Protein AF-A0AA90S8F4-F1 (afdb_monomer)

Solvent-accessible surface area (backbone atoms only — not comparable to full-atom values): 7527 Å² total; per-residue (Å²): 136,82,79,81,66,88,78,62,84,49,67,41,43,47,45,9,45,49,54,48,48,56,35,53,76,69,72,51,54,64,59,62,41,17,57,67,34,75,46,54,46,66,56,49,53,35,27,39,67,29,77,41,82,72,53,74,67,55,45,46,31,49,28,52,47,68,75,40,62,58,68,60,54,52,49,54,38,52,58,53,55,62,70,67,63,70,86,75,78,78,76,78,76,78,86,67,76,83,76,75,81,76,84,78,77,82,79,77,83,79,80,80,79,84,80,87,80,84,136

InterPro domains:
  IPR001387 Cro/C1-type, helix-turn-helix domain [PS50943] (19-73)
  IPR001387 Cro/C1-type, helix-turn-helix domain [SM00530] (18-73)
  IPR001387 Cro/C1-type, helix-turn-helix domain [cd00093] (16-73)
  IPR010982 Lambda repressor-like, DNA-binding domain superfamily [G3DSA:1.10.260.40] (2-86)
  IPR010982 Lambda repressor-like, DNA-binding domain superfamily [SSF47413] (10-76)
  IPR050807 Transcriptional regulator/dioxygenase, bacterial-type [PTHR46797] (12-74)

Secondary structure (DSSP, 8-state):
-----TTS--HHHHHHHHHHHHHHHTT--HHHHHHHHTS-HHHHHHHHTTSS---HHHHHHHHHHTT--HHHHHHHHHHHHHH------------------PPPPPPP-----------

Structure (mmCIF, N/CA/C/O backbone):
data_AF-A0AA90S8F4-F1
#
_entry.id   AF-A0AA90S8F4-F1
#
loop_
_atom_site.group_PDB
_atom_site.id
_atom_site.type_symbol
_atom_site.label_atom_id
_atom_site.label_alt_id
_atom_site.label_comp_id
_atom_site.label_asym_id
_atom_site.label_entity_id
_atom_site.label_seq_id
_atom_site.pdbx_PDB_ins_code
_atom_site.Cartn_x
_atom_site.Cartn_y
_atom_site.Cartn_z
_atom_site.occupancy
_atom_site.B_iso_or_equiv
_atom_site.auth_seq_id
_atom_site.auth_comp_id
_atom_site.auth_asym_id
_atom_site.auth_atom_id
_atom_site.pdbx_PDB_model_num
ATOM 1 N N . MET A 1 1 ? 25.173 13.706 0.187 1.00 37.91 1 MET A N 1
ATOM 2 C CA . MET A 1 1 ? 24.887 13.567 -1.256 1.00 37.91 1 MET A CA 1
ATOM 3 C C . MET A 1 1 ? 23.412 13.221 -1.392 1.00 37.91 1 MET A C 1
ATOM 5 O O . MET A 1 1 ? 23.065 12.051 -1.406 1.00 37.91 1 MET A O 1
ATOM 9 N N . GLU A 1 2 ? 22.535 14.225 -1.363 1.00 40.41 2 GLU A N 1
ATOM 10 C CA . GLU A 1 2 ? 21.094 14.022 -1.556 1.00 40.41 2 GLU A CA 1
ATOM 11 C C . GLU A 1 2 ? 20.823 13.773 -3.038 1.00 40.41 2 GLU A C 1
ATOM 13 O O . GLU A 1 2 ? 21.016 14.648 -3.884 1.00 40.41 2 GLU A O 1
ATOM 18 N N . THR A 1 3 ? 20.406 12.553 -3.365 1.00 42.78 3 THR A N 1
ATOM 19 C CA . THR A 1 3 ? 19.857 12.217 -4.676 1.00 42.78 3 THR A CA 1
ATOM 20 C C . THR A 1 3 ? 18.525 12.936 -4.818 1.00 42.78 3 THR A C 1
ATOM 22 O O . THR A 1 3 ? 17.472 12.430 -4.426 1.00 42.78 3 THR A O 1
ATOM 25 N N . ARG A 1 4 ? 18.577 14.155 -5.348 1.00 45.34 4 ARG A N 1
ATOM 26 C CA . ARG A 1 4 ? 17.403 14.918 -5.751 1.00 45.34 4 ARG A CA 1
ATOM 27 C C . ARG A 1 4 ? 16.643 14.123 -6.814 1.00 45.34 4 ARG A C 1
ATOM 29 O O . ARG A 1 4 ? 16.976 14.166 -7.994 1.00 45.34 4 ARG A O 1
ATOM 36 N N . THR A 1 5 ? 15.649 13.364 -6.366 1.00 55.03 5 THR A N 1
ATOM 37 C CA . THR A 1 5 ? 14.809 12.468 -7.175 1.00 55.03 5 THR A CA 1
ATOM 38 C C . THR A 1 5 ? 13.613 13.244 -7.742 1.00 55.03 5 THR A C 1
ATOM 40 O O . THR A 1 5 ? 12.510 12.728 -7.867 1.00 55.03 5 THR A O 1
ATOM 43 N N . ASP A 1 6 ? 13.806 14.522 -8.076 1.00 50.97 6 ASP A N 1
ATOM 44 C CA . ASP A 1 6 ? 12.712 15.471 -8.343 1.00 50.97 6 ASP A CA 1
ATOM 45 C C . ASP A 1 6 ? 12.126 15.336 -9.764 1.00 50.97 6 ASP A C 1
ATOM 47 O O . ASP A 1 6 ? 11.524 16.266 -10.300 1.00 50.97 6 ASP A O 1
ATOM 51 N N . GLY A 1 7 ? 12.307 14.188 -10.421 1.00 55.94 7 GLY A N 1
ATOM 52 C CA . GLY A 1 7 ? 11.832 14.002 -11.793 1.00 55.94 7 GLY A CA 1
ATOM 53 C C . GLY A 1 7 ? 11.677 12.571 -12.289 1.00 55.94 7 GLY A C 1
ATOM 54 O O . GLY A 1 7 ? 11.224 12.402 -13.418 1.00 55.94 7 GLY A O 1
ATOM 55 N N . GLU A 1 8 ? 12.021 11.557 -11.493 1.00 64.81 8 GLU A N 1
ATOM 56 C CA . GLU A 1 8 ? 11.823 10.156 -11.868 1.00 64.81 8 GLU A CA 1
ATOM 57 C C . GLU A 1 8 ? 10.653 9.591 -11.064 1.00 64.81 8 GLU A C 1
ATOM 59 O O . GLU A 1 8 ? 10.650 9.637 -9.831 1.00 64.81 8 GLU A O 1
ATOM 64 N N . ALA A 1 9 ? 9.617 9.111 -11.756 1.00 76.81 9 ALA A N 1
ATOM 65 C CA . ALA A 1 9 ? 8.499 8.456 -11.096 1.00 76.81 9 ALA A CA 1
ATOM 66 C C . ALA A 1 9 ? 9.016 7.190 -10.405 1.00 76.81 9 ALA A C 1
ATOM 68 O O . ALA A 1 9 ? 9.342 6.196 -11.049 1.00 76.81 9 ALA A O 1
ATOM 69 N N . LEU A 1 10 ? 9.123 7.247 -9.079 1.00 88.62 10 LEU A N 1
ATOM 70 C CA . LEU A 1 10 ? 9.542 6.099 -8.295 1.00 88.62 10 LEU A CA 1
ATOM 71 C C . LEU A 1 10 ? 8.446 5.041 -8.292 1.00 88.62 10 LEU A C 1
ATOM 73 O O . LEU A 1 10 ? 7.270 5.342 -8.072 1.00 88.62 10 LEU A O 1
ATOM 77 N N . PHE A 1 11 ? 8.865 3.787 -8.437 1.00 93.38 11 PHE A N 1
ATOM 78 C CA . PHE A 1 11 ? 7.978 2.629 -8.413 1.00 93.38 11 PHE A CA 1
ATOM 79 C C . PHE A 1 11 ? 7.037 2.634 -7.201 1.00 93.38 11 PHE A C 1
ATOM 81 O O . PHE A 1 11 ? 5.839 2.432 -7.361 1.00 93.38 11 PHE A O 1
ATOM 88 N N . ARG A 1 12 ? 7.541 2.957 -6.003 1.00 94.75 12 ARG A N 1
ATOM 89 C CA . ARG A 1 12 ? 6.741 2.997 -4.768 1.00 94.75 12 ARG A CA 1
ATOM 90 C C . ARG A 1 12 ? 5.618 4.028 -4.771 1.00 94.75 12 ARG A C 1
ATOM 92 O O . ARG A 1 12 ? 4.572 3.783 -4.180 1.00 94.75 12 ARG A O 1
ATOM 99 N N . HIS A 1 13 ? 5.816 5.171 -5.429 1.00 95.38 13 HIS A N 1
ATOM 100 C CA . HIS A 1 13 ? 4.780 6.197 -5.529 1.00 95.38 13 HIS A CA 1
ATOM 101 C C . HIS A 1 13 ? 3.665 5.723 -6.461 1.00 95.38 13 HIS A C 1
ATOM 103 O O . HIS A 1 13 ? 2.487 5.826 -6.121 1.00 95.38 13 HIS A O 1
ATOM 109 N N . GLU A 1 14 ? 4.037 5.152 -7.609 1.00 95.81 14 GLU A N 1
ATOM 110 C CA . GLU A 1 14 ? 3.057 4.647 -8.565 1.00 95.81 14 GLU A CA 1
ATOM 111 C C . GLU A 1 14 ? 2.320 3.426 -8.008 1.00 95.81 14 GLU A C 1
ATOM 113 O O . GLU A 1 14 ? 1.093 3.378 -8.066 1.00 95.81 14 GLU A O 1
ATOM 118 N N . LEU A 1 15 ? 3.040 2.501 -7.365 1.00 97.69 15 LEU A N 1
ATOM 119 C CA . LEU A 1 15 ? 2.469 1.372 -6.633 1.00 97.69 15 LEU A CA 1
ATOM 120 C C . LEU A 1 15 ? 1.473 1.846 -5.570 1.00 97.69 15 LEU A C 1
ATOM 122 O O . LEU A 1 15 ? 0.331 1.393 -5.563 1.00 97.69 15 LEU A O 1
ATOM 126 N N . GLY A 1 16 ? 1.867 2.782 -4.703 1.00 98.06 16 GLY A N 1
ATOM 127 C CA . GLY A 1 16 ? 0.978 3.344 -3.685 1.00 98.06 16 GLY A CA 1
ATOM 128 C C . GLY A 1 16 ? -0.297 3.947 -4.287 1.00 98.06 16 GLY A C 1
ATOM 129 O O . GLY A 1 16 ? -1.405 3.653 -3.829 1.00 98.06 16 GLY A O 1
ATOM 130 N N . SER A 1 17 ? -0.151 4.707 -5.376 1.00 97.44 17 SER A N 1
ATOM 131 C CA . SER A 1 17 ? -1.267 5.269 -6.145 1.00 97.44 17 SER A CA 1
ATOM 132 C C . SER A 1 17 ? -2.186 4.186 -6.729 1.00 97.44 17 SER A C 1
ATOM 134 O O . SER A 1 17 ? -3.412 4.309 -6.637 1.00 97.44 17 SER A O 1
ATOM 136 N N . GLN A 1 18 ? -1.628 3.088 -7.259 1.00 98.00 18 GLN A N 1
ATOM 137 C CA . GLN A 1 18 ? -2.415 1.950 -7.756 1.00 98.00 18 GLN A CA 1
ATOM 138 C C . GLN A 1 18 ? -3.259 1.321 -6.668 1.00 98.00 18 GLN A C 1
ATOM 140 O O . GLN A 1 18 ? -4.462 1.135 -6.849 1.00 98.00 18 GLN A O 1
ATOM 145 N N . LEU A 1 19 ? -2.631 1.004 -5.538 1.00 98.44 19 LEU A N 1
ATOM 146 C CA . LEU A 1 19 ? -3.287 0.338 -4.420 1.00 98.44 19 LEU A CA 1
ATOM 147 C C . LEU A 1 19 ? -4.420 1.210 -3.873 1.00 98.44 19 LEU A C 1
ATOM 149 O O . LEU A 1 19 ? -5.545 0.736 -3.708 1.00 98.44 19 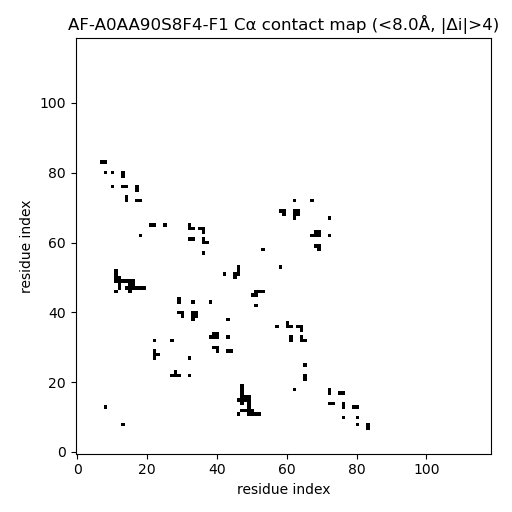LEU A O 1
ATOM 153 N N . ARG A 1 20 ? -4.164 2.513 -3.704 1.00 98.56 20 ARG A N 1
ATOM 154 C CA . ARG A 1 20 ? -5.182 3.486 -3.295 1.00 98.56 20 ARG A CA 1
ATOM 155 C C . ARG A 1 20 ? -6.338 3.561 -4.289 1.00 98.56 20 ARG A C 1
ATOM 157 O O . ARG A 1 20 ? -7.495 3.641 -3.873 1.00 98.56 20 ARG A O 1
ATOM 164 N N . ARG A 1 21 ? -6.048 3.551 -5.594 1.00 98.31 21 ARG A N 1
ATOM 165 C CA . ARG A 1 21 ? -7.082 3.591 -6.634 1.00 98.31 21 ARG A CA 1
ATOM 166 C C . ARG A 1 21 ? -7.941 2.332 -6.618 1.00 98.31 21 ARG A C 1
ATOM 168 O O . ARG A 1 21 ? -9.160 2.464 -6.616 1.00 98.31 21 ARG A O 1
ATOM 175 N N . LEU A 1 22 ? -7.330 1.150 -6.546 1.00 98.19 22 LEU A N 1
ATOM 176 C CA . LEU A 1 22 ? -8.045 -0.125 -6.436 1.00 98.19 22 LEU A CA 1
ATOM 177 C C . LEU A 1 22 ? -8.947 -0.147 -5.198 1.00 98.19 22 LEU A C 1
ATOM 179 O O . LEU A 1 22 ? -10.125 -0.482 -5.298 1.00 98.19 22 LEU A O 1
ATOM 183 N N . ARG A 1 23 ? -8.434 0.295 -4.043 1.00 98.31 23 ARG A N 1
ATOM 184 C CA . ARG A 1 23 ? -9.226 0.387 -2.810 1.00 98.31 23 ARG A CA 1
ATOM 185 C C . ARG A 1 23 ? -10.449 1.289 -2.975 1.00 98.31 23 ARG A C 1
ATOM 187 O O . ARG A 1 23 ? -11.552 0.924 -2.570 1.00 98.31 23 ARG A O 1
ATOM 194 N N . HIS A 1 24 ? -10.266 2.461 -3.578 1.00 98.31 24 HIS A N 1
ATOM 195 C CA . HIS A 1 24 ? -11.356 3.412 -3.808 1.00 98.31 24 HIS A CA 1
ATOM 196 C C . HIS A 1 24 ? -12.367 2.926 -4.849 1.00 98.31 24 HIS A C 1
ATOM 198 O O . HIS A 1 24 ? -13.561 3.118 -4.647 1.00 98.31 24 HIS A O 1
ATOM 204 N N . GLN A 1 25 ? -11.925 2.249 -5.912 1.00 97.44 25 GLN A N 1
ATOM 205 C CA . GLN A 1 25 ? -12.816 1.616 -6.896 1.00 97.44 25 GLN A CA 1
ATOM 206 C C . GLN A 1 25 ? -13.721 0.556 -6.259 1.00 97.44 25 GLN A C 1
ATOM 208 O O . GLN A 1 25 ? -14.851 0.364 -6.697 1.00 97.44 25 GLN A O 1
ATOM 213 N N . ARG A 1 26 ? -13.248 -0.094 -5.193 1.00 95.94 26 ARG A N 1
ATOM 214 C CA . ARG A 1 26 ? -14.022 -1.056 -4.401 1.00 95.94 26 ARG A CA 1
ATOM 215 C C . ARG A 1 26 ? -14.898 -0.404 -3.325 1.00 95.94 26 ARG A C 1
ATOM 217 O O . ARG A 1 26 ? -15.639 -1.107 -2.648 1.00 95.94 26 ARG A O 1
ATOM 224 N N . GLY A 1 27 ? -14.807 0.914 -3.132 1.00 97.06 27 GLY A N 1
ATOM 225 C CA . GLY A 1 27 ? -15.523 1.628 -2.070 1.00 97.06 27 GLY A CA 1
ATOM 226 C C . GLY A 1 27 ? -15.055 1.261 -0.657 1.00 97.06 27 GLY A C 1
ATOM 227 O O . GLY A 1 27 ? -15.792 1.446 0.311 1.00 97.06 27 GLY A O 1
ATOM 228 N N . GLU A 1 28 ? -13.844 0.721 -0.514 1.00 96.88 28 GLU A N 1
ATOM 229 C CA . GLU A 1 28 ? -13.372 0.168 0.753 1.00 96.88 28 GLU A CA 1
ATOM 230 C C . GLU A 1 28 ? -12.666 1.226 1.605 1.00 96.88 28 GLU A C 1
ATOM 232 O O . GLU A 1 28 ? -11.830 2.016 1.141 1.00 96.88 28 GLU A O 1
ATOM 237 N N . ARG A 1 29 ? -12.965 1.226 2.908 1.00 98.25 29 ARG A N 1
ATOM 238 C CA . ARG A 1 29 ? -12.237 2.063 3.863 1.00 98.25 29 ARG A CA 1
ATOM 239 C C . ARG A 1 29 ? -10.830 1.509 4.058 1.00 98.25 29 ARG A C 1
ATOM 241 O O . ARG A 1 29 ? -10.590 0.300 4.038 1.00 98.25 29 ARG A O 1
ATOM 248 N N . LEU A 1 30 ? -9.898 2.419 4.319 1.00 98.62 30 LEU A N 1
ATOM 249 C CA . LEU A 1 30 ? -8.497 2.087 4.559 1.00 98.62 30 LEU A CA 1
ATOM 250 C C . LEU A 1 30 ? -8.331 1.112 5.740 1.00 98.62 30 LEU A C 1
ATOM 252 O O . LEU A 1 30 ? -7.598 0.135 5.627 1.00 98.62 30 LEU A O 1
ATOM 256 N N . ALA A 1 31 ? -9.080 1.314 6.830 1.00 98.56 31 ALA A N 1
ATOM 257 C CA . ALA A 1 31 ? -9.048 0.432 7.998 1.00 98.56 31 ALA A CA 1
ATOM 258 C C . ALA A 1 31 ? -9.537 -0.999 7.700 1.00 98.56 31 ALA A C 1
ATOM 260 O O . ALA A 1 31 ? -8.933 -1.960 8.171 1.00 98.56 31 ALA A O 1
ATOM 261 N N . ASP A 1 32 ? -10.586 -1.155 6.887 1.00 98.50 32 ASP A N 1
ATOM 262 C CA . ASP A 1 32 ? -11.130 -2.474 6.540 1.00 98.50 32 ASP A CA 1
ATOM 263 C C . ASP A 1 32 ? -10.164 -3.269 5.653 1.00 98.50 32 ASP A C 1
ATOM 265 O O . ASP A 1 32 ? -9.976 -4.473 5.846 1.00 98.50 32 ASP A O 1
ATOM 269 N N . THR A 1 33 ? -9.499 -2.581 4.722 1.00 98.56 33 THR A N 1
ATOM 270 C CA . THR A 1 33 ? -8.466 -3.179 3.864 1.00 98.56 33 THR A CA 1
ATOM 271 C C . THR A 1 33 ? -7.255 -3.602 4.686 1.00 98.56 33 THR A C 1
ATOM 273 O O . THR A 1 33 ? -6.828 -4.750 4.590 1.00 98.56 33 THR A O 1
ATOM 276 N N . ALA A 1 34 ? -6.753 -2.709 5.544 1.00 98.69 34 ALA A N 1
ATOM 277 C CA . ALA A 1 34 ? -5.616 -2.987 6.415 1.00 98.69 34 ALA A CA 1
ATOM 278 C C . ALA A 1 34 ? -5.879 -4.194 7.330 1.00 98.69 34 ALA A C 1
ATOM 280 O O . ALA A 1 34 ? -5.041 -5.088 7.425 1.00 98.69 34 ALA A O 1
ATOM 281 N N . ARG A 1 35 ? -7.082 -4.280 7.916 1.00 98.69 35 ARG A N 1
ATOM 282 C CA . ARG A 1 35 ? -7.494 -5.418 8.749 1.00 98.69 35 ARG A CA 1
ATOM 283 C C . ARG A 1 35 ? -7.447 -6.744 7.986 1.00 98.69 35 ARG A C 1
ATOM 285 O O . ARG A 1 35 ? -6.904 -7.707 8.510 1.00 98.69 35 ARG A O 1
ATOM 292 N N . ARG A 1 36 ? -7.989 -6.809 6.763 1.00 98.44 36 ARG A N 1
ATOM 293 C CA . ARG A 1 36 ? -7.957 -8.041 5.942 1.00 98.44 36 ARG A CA 1
ATOM 294 C C . ARG A 1 36 ? -6.547 -8.413 5.488 1.00 98.44 36 ARG A C 1
ATOM 296 O O . ARG A 1 36 ? -6.246 -9.593 5.389 1.00 98.44 36 ARG A O 1
ATOM 303 N N . ALA A 1 37 ? -5.698 -7.419 5.240 1.00 98.31 37 ALA A N 1
ATOM 304 C CA . ALA A 1 37 ? -4.293 -7.629 4.910 1.00 98.31 37 ALA A CA 1
ATOM 305 C C . ALA A 1 37 ? -3.427 -7.988 6.136 1.00 98.31 37 ALA A C 1
ATOM 307 O O . ALA A 1 37 ? -2.258 -8.311 5.965 1.00 98.31 37 ALA A O 1
ATOM 308 N N . GLY A 1 38 ? -3.966 -7.931 7.362 1.00 98.56 38 GLY A N 1
ATOM 309 C CA . GLY A 1 38 ? -3.212 -8.228 8.585 1.00 98.56 38 GLY A CA 1
ATOM 310 C C . GLY A 1 38 ? -2.184 -7.155 8.959 1.00 98.56 38 GLY A C 1
ATOM 311 O O . GLY A 1 38 ? -1.175 -7.462 9.587 1.00 98.56 38 GLY A O 1
ATOM 312 N N . ILE A 1 39 ? -2.416 -5.898 8.569 1.00 98.69 39 ILE A N 1
ATOM 313 C CA . ILE A 1 39 ? -1.476 -4.778 8.743 1.00 98.69 39 ILE A CA 1
ATOM 314 C C . ILE A 1 39 ? -2.144 -3.599 9.449 1.00 98.69 39 ILE A C 1
ATOM 316 O O . ILE A 1 39 ? -3.371 -3.501 9.523 1.00 98.69 39 ILE A O 1
ATOM 320 N N . SER A 1 40 ? -1.346 -2.654 9.948 1.00 98.75 40 SER A N 1
ATOM 321 C CA . SER A 1 40 ? -1.907 -1.441 10.542 1.00 98.75 40 SER A CA 1
ATOM 322 C C . SER A 1 40 ? -2.466 -0.493 9.463 1.00 98.75 40 SER A C 1
ATOM 324 O O . SER A 1 40 ? -1.893 -0.380 8.373 1.00 98.75 40 SER A O 1
ATOM 326 N N . PRO A 1 41 ? -3.546 0.259 9.759 1.00 98.69 41 PRO A N 1
ATOM 327 C CA . PRO A 1 41 ? -4.017 1.334 8.885 1.00 98.69 41 PRO A CA 1
ATOM 328 C C . PRO A 1 41 ? -2.922 2.369 8.592 1.00 98.69 41 PRO A C 1
ATOM 330 O O . PRO A 1 41 ? -2.787 2.837 7.466 1.00 98.69 41 PRO A O 1
ATOM 333 N N . GLN A 1 42 ? -2.085 2.698 9.580 1.00 98.56 42 GLN A N 1
ATOM 334 C CA . GLN A 1 42 ? -0.966 3.617 9.374 1.00 98.56 42 GLN A CA 1
ATOM 335 C C . GLN A 1 42 ? 0.008 3.094 8.312 1.00 98.56 42 GLN A C 1
ATOM 337 O O . GLN A 1 42 ? 0.358 3.844 7.402 1.00 98.56 42 GLN A O 1
ATOM 342 N N . TYR A 1 43 ? 0.395 1.818 8.386 1.00 98.69 43 TYR A N 1
ATOM 343 C CA . TYR A 1 43 ? 1.307 1.220 7.416 1.00 98.69 43 TYR A CA 1
ATOM 344 C C . TYR A 1 43 ? 0.708 1.232 6.005 1.00 98.69 43 TYR A C 1
ATOM 346 O O . TYR A 1 43 ? 1.364 1.691 5.072 1.00 98.69 43 TYR A O 1
ATOM 354 N N . LEU A 1 44 ? -0.563 0.838 5.845 1.00 98.75 44 LEU A N 1
ATOM 355 C CA . LEU A 1 44 ? -1.238 0.916 4.543 1.00 98.75 44 LEU A CA 1
ATOM 356 C C . LEU A 1 44 ? -1.281 2.357 4.010 1.00 98.75 44 LEU A C 1
ATOM 358 O O . LEU A 1 44 ? -1.030 2.586 2.833 1.00 98.75 44 LEU A O 1
ATOM 362 N N . SER A 1 45 ? -1.544 3.340 4.873 1.00 98.69 45 SER A N 1
ATOM 363 C CA . SER A 1 45 ? -1.527 4.760 4.501 1.00 98.69 45 SER A CA 1
ATOM 364 C C . SER A 1 45 ? -0.140 5.239 4.063 1.00 98.69 45 SER A C 1
ATOM 366 O O . SER A 1 45 ? -0.017 6.023 3.123 1.00 98.69 45 SER A O 1
ATOM 368 N N . GLU A 1 46 ? 0.926 4.811 4.737 1.00 98.75 46 GLU A N 1
ATOM 369 C CA . GLU A 1 46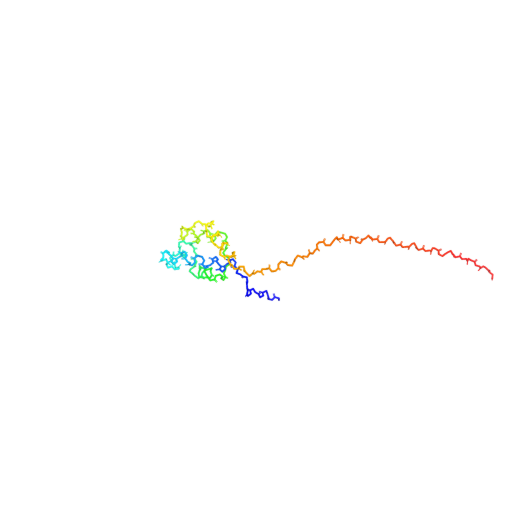 ? 2.303 5.107 4.327 1.00 98.75 46 GLU A CA 1
ATOM 370 C C . GLU A 1 46 ? 2.641 4.475 2.970 1.00 98.75 46 GLU A C 1
ATOM 372 O O . GLU A 1 46 ? 3.215 5.156 2.120 1.00 98.75 46 GLU A O 1
ATOM 377 N N . VAL A 1 47 ? 2.218 3.231 2.726 1.00 98.50 47 VAL A N 1
ATOM 378 C CA . VAL A 1 47 ? 2.381 2.547 1.432 1.00 98.50 47 VAL A CA 1
ATOM 379 C C . VAL A 1 47 ? 1.585 3.241 0.323 1.00 98.50 47 VAL A C 1
ATOM 381 O O . VAL A 1 47 ? 2.144 3.531 -0.728 1.00 98.50 47 VAL A O 1
ATOM 384 N N . GLU A 1 48 ? 0.313 3.590 0.544 1.00 98.56 48 GLU A N 1
ATOM 385 C CA . GLU A 1 48 ? -0.527 4.291 -0.448 1.00 98.56 48 GLU A CA 1
ATOM 386 C C . GLU A 1 48 ? 0.014 5.678 -0.827 1.00 98.56 48 GLU A C 1
ATOM 388 O O . GLU A 1 48 ? -0.255 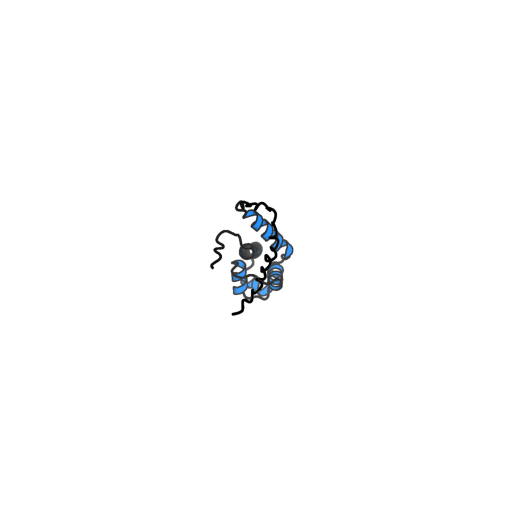6.182 -1.918 1.00 98.56 48 GLU A O 1
ATOM 393 N N . ARG A 1 49 ? 0.780 6.306 0.070 1.00 97.69 49 ARG A N 1
ATOM 394 C CA . ARG A 1 49 ? 1.490 7.572 -0.176 1.00 97.69 49 ARG A CA 1
ATOM 395 C C . ARG A 1 49 ? 2.898 7.364 -0.745 1.00 97.69 49 ARG A C 1
ATOM 397 O O . ARG A 1 49 ? 3.587 8.343 -1.009 1.00 97.69 49 ARG A O 1
ATOM 404 N N . GLY A 1 50 ? 3.330 6.111 -0.897 1.00 97.00 50 GLY A N 1
ATOM 405 C CA . GLY A 1 50 ? 4.660 5.724 -1.356 1.00 97.00 50 GLY A CA 1
ATOM 406 C C . GLY A 1 50 ? 5.794 6.156 -0.419 1.00 97.00 50 GLY A C 1
ATOM 407 O O . GLY A 1 50 ? 6.921 6.364 -0.860 1.00 97.00 50 GLY A O 1
ATOM 408 N N . LEU A 1 51 ? 5.503 6.287 0.879 1.00 96.62 51 LEU A N 1
ATOM 409 C CA . LEU A 1 51 ? 6.488 6.558 1.933 1.00 96.62 51 LEU A CA 1
ATOM 410 C C . LEU A 1 51 ? 7.221 5.287 2.388 1.00 96.62 51 LEU A C 1
ATOM 412 O O . LEU A 1 51 ? 8.228 5.372 3.092 1.00 96.62 51 LEU A O 1
ATOM 416 N N . LYS A 1 52 ? 6.699 4.111 2.023 1.00 97.06 52 LYS A N 1
ATOM 417 C CA . LYS A 1 52 ? 7.261 2.799 2.350 1.00 97.06 52 LYS A CA 1
ATOM 418 C C . LYS A 1 52 ? 7.314 1.917 1.114 1.00 97.06 52 LYS A C 1
ATOM 420 O O . LYS A 1 52 ? 6.377 1.899 0.321 1.00 97.06 52 LYS A O 1
ATOM 425 N N . ASP A 1 53 ? 8.393 1.154 1.030 1.00 96.56 53 ASP A N 1
ATOM 426 C CA . ASP A 1 53 ? 8.581 0.065 0.083 1.00 96.56 53 ASP A CA 1
ATOM 427 C C . ASP A 1 53 ? 8.110 -1.240 0.761 1.00 96.56 53 ASP A C 1
ATOM 429 O O . ASP A 1 53 ? 8.784 -1.718 1.679 1.00 96.56 53 ASP A O 1
ATOM 433 N N . PRO A 1 54 ? 6.922 -1.782 0.421 1.00 96.88 54 PRO A N 1
ATOM 434 C CA . PRO A 1 54 ? 6.443 -3.021 1.026 1.00 96.88 54 PRO A CA 1
ATOM 435 C C . PRO A 1 54 ? 7.301 -4.214 0.586 1.00 96.88 54 PRO A C 1
ATOM 437 O O . PRO A 1 54 ? 7.739 -4.273 -0.562 1.00 96.88 54 PRO A O 1
ATOM 440 N N . SER A 1 55 ? 7.506 -5.191 1.479 1.00 97.81 55 SER A N 1
ATOM 441 C CA . SER A 1 55 ? 8.090 -6.478 1.079 1.00 97.81 55 SER A CA 1
ATOM 442 C C . SER A 1 55 ? 7.154 -7.222 0.120 1.00 97.81 55 SER A C 1
ATOM 444 O O . SER A 1 55 ? 5.966 -6.898 0.014 1.00 97.81 55 SER A O 1
ATOM 446 N N . SER A 1 56 ? 7.664 -8.253 -0.554 1.00 97.50 56 SER A N 1
ATOM 447 C CA . SER A 1 56 ? 6.869 -9.086 -1.463 1.00 97.50 56 SER A CA 1
ATOM 448 C C . SER A 1 56 ? 5.669 -9.735 -0.764 1.00 97.50 56 SER A C 1
ATOM 450 O O . SER A 1 56 ? 4.571 -9.764 -1.317 1.00 97.50 56 SER A O 1
ATOM 452 N N . GLU A 1 57 ? 5.847 -10.196 0.474 1.00 98.25 57 GLU A N 1
ATOM 453 C CA . GLU A 1 57 ? 4.795 -10.792 1.305 1.00 98.25 57 GLU A CA 1
ATOM 454 C C . GLU A 1 57 ? 3.730 -9.756 1.672 1.00 98.25 57 GLU A C 1
ATOM 456 O O . GLU A 1 57 ? 2.533 -10.020 1.565 1.00 98.25 57 GLU A O 1
ATOM 461 N N . MET A 1 58 ? 4.156 -8.548 2.050 1.00 98.38 58 MET A N 1
ATOM 462 C CA . MET A 1 58 ? 3.245 -7.454 2.392 1.00 98.38 58 MET A CA 1
ATOM 463 C C . MET A 1 58 ? 2.458 -6.983 1.171 1.00 98.38 58 MET A C 1
ATOM 465 O O . MET A 1 58 ? 1.258 -6.725 1.263 1.00 98.38 58 MET A O 1
ATOM 469 N N . LEU A 1 59 ? 3.102 -6.915 0.005 1.00 98.38 59 LEU A N 1
ATOM 470 C CA . LEU A 1 59 ? 2.433 -6.607 -1.251 1.00 98.38 59 LEU A CA 1
ATOM 471 C C . LEU A 1 59 ? 1.393 -7.680 -1.608 1.00 98.38 59 LEU A C 1
ATOM 473 O O . LEU A 1 59 ? 0.270 -7.336 -1.983 1.00 98.38 59 LEU A O 1
ATOM 477 N N . ALA A 1 60 ? 1.730 -8.962 -1.456 1.00 98.44 60 ALA A N 1
ATOM 478 C CA . ALA A 1 60 ? 0.791 -10.062 -1.668 1.00 98.44 60 ALA A CA 1
ATOM 479 C C . ALA A 1 60 ? -0.413 -9.978 -0.714 1.00 98.44 60 ALA A C 1
ATOM 481 O O . ALA A 1 60 ? -1.553 -10.121 -1.154 1.00 98.44 60 ALA A O 1
ATOM 482 N N . ALA A 1 61 ? -0.186 -9.660 0.563 1.00 98.62 61 ALA A N 1
ATOM 483 C CA . ALA A 1 61 ? -1.257 -9.484 1.542 1.00 98.62 61 ALA A CA 1
ATOM 484 C C . ALA A 1 61 ? -2.189 -8.309 1.190 1.00 98.62 61 ALA A C 1
ATOM 486 O O . ALA A 1 61 ? -3.413 -8.452 1.224 1.00 98.62 61 ALA A O 1
ATOM 487 N N . ILE A 1 62 ? -1.631 -7.155 0.808 1.00 98.62 62 ILE A N 1
ATOM 488 C CA . ILE A 1 62 ? -2.417 -5.964 0.448 1.00 98.62 62 ILE A CA 1
ATOM 489 C C . ILE A 1 62 ? -3.230 -6.204 -0.829 1.00 98.62 62 ILE A C 1
ATOM 491 O O . ILE A 1 62 ? -4.428 -5.931 -0.861 1.00 98.62 62 ILE A O 1
ATOM 495 N N . THR A 1 63 ? -2.596 -6.716 -1.882 1.00 98.38 63 THR A N 1
ATOM 496 C CA . THR A 1 63 ? -3.265 -6.972 -3.170 1.00 98.38 63 THR A CA 1
ATOM 497 C C . THR A 1 63 ? -4.309 -8.083 -3.055 1.00 98.38 63 THR A C 1
ATOM 499 O O . THR A 1 63 ? -5.421 -7.924 -3.558 1.00 98.38 63 THR A O 1
ATOM 502 N N . GLY A 1 64 ? -4.026 -9.133 -2.276 1.00 98.19 64 GLY A N 1
ATOM 503 C CA . GLY A 1 64 ? -4.997 -10.163 -1.913 1.00 98.19 64 GLY A CA 1
ATOM 504 C C . GLY A 1 64 ? -6.204 -9.598 -1.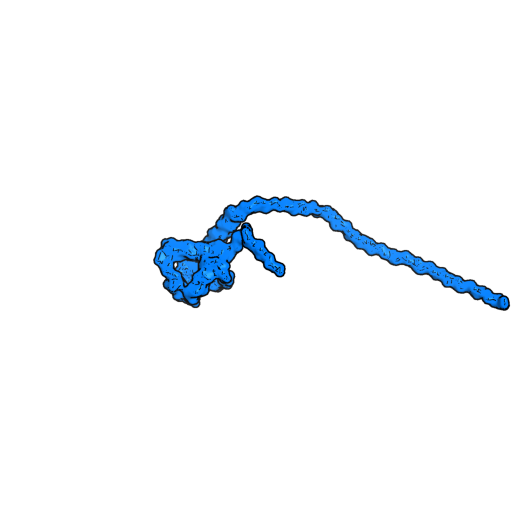160 1.00 98.19 64 GLY A C 1
ATOM 505 O O . GLY A 1 64 ? -7.343 -9.902 -1.510 1.00 98.19 64 GLY A O 1
ATOM 506 N N . ALA A 1 65 ? -5.990 -8.696 -0.196 1.00 98.31 65 ALA A N 1
ATOM 507 C CA . ALA A 1 65 ? -7.076 -8.013 0.514 1.00 98.31 65 ALA A CA 1
ATOM 508 C C . ALA A 1 65 ? -7.921 -7.091 -0.387 1.00 98.31 65 ALA A C 1
ATOM 510 O O . ALA A 1 65 ? -9.068 -6.795 -0.047 1.00 98.31 65 ALA A O 1
ATOM 511 N N . LEU A 1 66 ? -7.367 -6.647 -1.517 1.00 98.06 66 LEU A N 1
ATOM 512 C CA . LEU A 1 66 ? -8.054 -5.881 -2.562 1.00 98.06 66 LEU A CA 1
ATOM 513 C C . LEU A 1 66 ? -8.659 -6.777 -3.659 1.00 98.06 66 LEU A C 1
ATOM 515 O O . L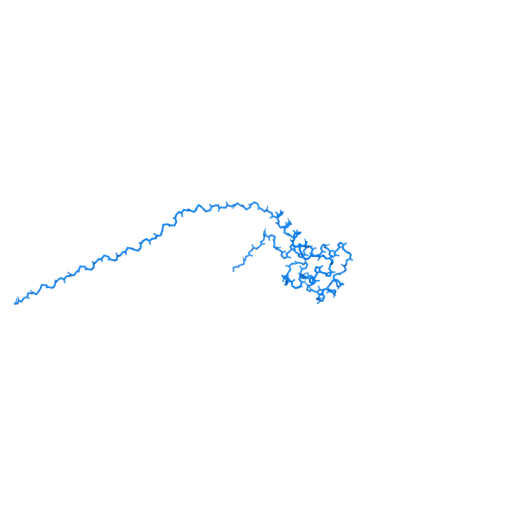EU A 1 66 ? -9.316 -6.273 -4.570 1.00 98.06 66 LEU A O 1
ATOM 519 N N . GLY A 1 67 ? -8.467 -8.096 -3.580 1.00 97.25 67 GLY A N 1
ATOM 520 C CA . GLY A 1 67 ? -8.948 -9.049 -4.579 1.00 97.25 67 GLY A CA 1
ATOM 521 C C . GLY A 1 67 ? -8.279 -8.891 -5.945 1.00 97.25 67 GLY A C 1
ATOM 522 O O . GLY A 1 67 ? -8.923 -9.152 -6.956 1.00 97.25 67 GLY A O 1
ATOM 523 N N . ALA A 1 68 ? -7.025 -8.434 -5.981 1.00 97.31 68 ALA A N 1
ATOM 524 C CA . ALA A 1 68 ? -6.254 -8.241 -7.205 1.00 97.31 68 ALA A CA 1
ATOM 525 C C . ALA A 1 68 ? -5.001 -9.139 -7.204 1.00 97.31 68 ALA A C 1
ATOM 527 O O . ALA A 1 68 ? -4.273 -9.157 -6.207 1.00 97.31 68 ALA A O 1
ATOM 528 N N . PRO A 1 69 ? -4.693 -9.857 -8.298 1.00 97.62 69 PRO A N 1
ATOM 529 C CA . PRO A 1 69 ? -3.427 -10.571 -8.428 1.00 97.62 69 PRO A CA 1
ATOM 530 C C . PRO A 1 69 ? -2.240 -9.598 -8.447 1.00 97.62 69 PRO A C 1
ATOM 532 O O . PRO A 1 69 ? -2.256 -8.607 -9.179 1.00 97.62 69 PRO A O 1
ATOM 535 N N . VAL A 1 70 ? -1.164 -9.908 -7.711 1.00 97.75 70 VAL A N 1
ATOM 536 C CA . VAL A 1 70 ? 0.059 -9.075 -7.676 1.00 97.75 70 VAL A CA 1
ATOM 537 C C . VAL A 1 70 ? 0.576 -8.776 -9.087 1.00 97.75 70 VAL A C 1
ATOM 539 O O . VAL A 1 70 ? 0.918 -7.636 -9.385 1.00 97.75 70 VAL A O 1
ATOM 542 N N . GLY A 1 71 ? 0.596 -9.778 -9.972 1.00 97.62 71 GLY A N 1
ATOM 543 C CA . GLY A 1 71 ? 1.089 -9.623 -11.343 1.00 97.62 71 GLY A CA 1
ATOM 544 C C . GLY A 1 71 ? 0.350 -8.541 -12.137 1.00 97.62 71 GLY A C 1
ATOM 545 O O . GLY A 1 71 ? 0.993 -7.738 -12.809 1.00 97.62 71 GLY A O 1
ATOM 546 N N . GLU A 1 72 ? -0.975 -8.457 -12.006 1.00 97.56 72 GLU A N 1
ATOM 547 C CA . GLU A 1 72 ? -1.781 -7.435 -12.687 1.00 97.56 72 GLU A CA 1
ATOM 548 C C . GLU A 1 72 ? -1.476 -6.033 -12.158 1.00 97.56 72 GLU A C 1
ATOM 550 O O . GLU A 1 72 ? -1.322 -5.090 -12.938 1.00 97.56 72 GLU A O 1
ATOM 555 N N . VAL A 1 73 ? -1.311 -5.903 -10.838 1.00 97.88 73 VAL A N 1
ATOM 556 C CA . VAL A 1 73 ? -0.928 -4.636 -10.203 1.00 97.88 73 VAL A CA 1
ATOM 557 C C . VAL A 1 73 ? 0.441 -4.181 -10.705 1.00 97.88 73 VAL A C 1
ATOM 559 O O . VAL A 1 73 ? 0.599 -3.023 -11.087 1.00 97.88 73 VAL A O 1
ATOM 562 N N . ILE A 1 74 ? 1.421 -5.084 -10.771 1.00 97.50 74 ILE A N 1
ATOM 563 C CA . ILE A 1 74 ? 2.779 -4.767 -11.235 1.00 97.50 74 ILE A CA 1
ATOM 564 C C . ILE A 1 74 ? 2.793 -4.355 -12.706 1.00 97.50 74 ILE A C 1
ATOM 566 O O . ILE A 1 74 ? 3.453 -3.376 -13.060 1.00 97.50 74 ILE A O 1
ATOM 570 N N . VAL A 1 75 ? 2.045 -5.055 -13.561 1.00 97.12 75 VAL A N 1
ATOM 571 C CA . VAL A 1 75 ? 1.911 -4.686 -14.976 1.00 97.12 75 VAL A CA 1
ATOM 572 C C . VAL A 1 75 ? 1.293 -3.294 -15.114 1.00 97.12 75 VAL A C 1
ATOM 574 O O . VAL A 1 75 ? 1.827 -2.472 -15.861 1.00 97.12 75 VAL A O 1
ATOM 577 N N . ALA A 1 76 ? 0.229 -2.991 -14.364 1.00 95.56 76 ALA A N 1
ATOM 578 C CA . ALA A 1 76 ? -0.399 -1.671 -14.376 1.00 95.56 76 ALA A CA 1
ATOM 579 C C . ALA A 1 76 ? 0.588 -0.564 -13.966 1.00 95.56 76 ALA A C 1
ATOM 581 O O . ALA A 1 76 ? 0.752 0.400 -14.717 1.00 95.56 76 ALA A O 1
ATOM 582 N N . VAL A 1 77 ? 1.315 -0.749 -12.854 1.00 95.94 77 VAL A N 1
ATOM 583 C CA . VAL A 1 77 ? 2.377 0.177 -12.411 1.00 95.94 77 VAL A CA 1
ATOM 584 C C . VAL A 1 77 ? 3.408 0.389 -13.519 1.00 95.94 77 VAL A C 1
ATOM 586 O O . VAL A 1 77 ? 3.737 1.523 -13.867 1.00 95.94 77 VAL A O 1
ATOM 589 N N . GLY A 1 78 ? 3.911 -0.702 -14.102 1.00 93.75 78 GLY A N 1
ATOM 590 C CA . GLY A 1 78 ? 4.930 -0.652 -15.146 1.00 93.75 78 GLY A CA 1
ATOM 591 C C . GLY A 1 78 ? 4.479 0.151 -16.366 1.00 93.75 78 GLY A C 1
ATOM 592 O O . GLY A 1 78 ? 5.241 0.968 -16.883 1.00 93.75 78 GLY A O 1
ATOM 593 N N . LEU A 1 79 ? 3.230 -0.018 -16.806 1.00 92.12 79 LEU A N 1
ATOM 594 C CA . LEU A 1 79 ? 2.668 0.750 -17.920 1.00 92.12 79 LEU A CA 1
ATOM 595 C C . LEU A 1 79 ? 2.603 2.248 -17.619 1.00 92.12 79 LEU A C 1
ATOM 597 O O . LEU A 1 79 ? 2.895 3.058 -18.496 1.00 92.12 79 LEU A O 1
ATOM 601 N N . GLN A 1 80 ? 2.280 2.630 -16.389 1.00 88.62 80 GLN A N 1
ATOM 602 C CA . GLN A 1 80 ? 2.209 4.037 -16.004 1.00 88.62 80 GLN A CA 1
ATOM 603 C C . GLN A 1 80 ? 3.591 4.671 -15.915 1.00 88.62 80 GLN A C 1
ATOM 605 O O . GLN A 1 80 ? 3.797 5.756 -16.457 1.00 88.62 80 GLN A O 1
ATOM 610 N N . LEU A 1 81 ? 4.574 3.958 -15.365 1.00 88.88 81 LEU A N 1
ATOM 611 C CA . LEU A 1 81 ? 5.967 4.407 -15.361 1.00 88.88 81 LEU A CA 1
ATOM 612 C C . LEU A 1 81 ? 6.509 4.632 -16.782 1.00 88.88 81 LEU A C 1
ATOM 614 O O . LEU A 1 81 ? 7.252 5.585 -17.011 1.00 88.88 81 LEU A O 1
ATOM 618 N N . ARG A 1 82 ? 6.083 3.832 -17.774 1.00 83.88 82 ARG A N 1
ATOM 619 C CA . ARG A 1 82 ? 6.445 4.056 -19.190 1.00 83.88 82 ARG A CA 1
ATOM 620 C C . ARG A 1 82 ? 5.912 5.375 -19.751 1.00 83.88 82 ARG A C 1
ATOM 622 O O . ARG A 1 82 ? 6.544 5.932 -20.648 1.00 83.88 82 ARG A O 1
ATOM 629 N N . THR A 1 83 ? 4.775 5.866 -19.256 1.00 68.19 83 THR A N 1
ATOM 630 C CA . THR A 1 83 ? 4.189 7.140 -19.709 1.00 68.19 83 THR A CA 1
ATOM 631 C C . THR A 1 83 ? 4.921 8.363 -19.154 1.00 68.19 83 THR A C 1
ATOM 633 O O . THR A 1 83 ? 4.894 9.417 -19.784 1.00 68.19 83 THR A O 1
ATOM 636 N N . VAL A 1 84 ? 5.683 8.219 -18.062 1.00 63.19 84 VAL A N 1
ATOM 637 C CA . VAL A 1 84 ? 6.520 9.287 -17.475 1.00 63.19 84 VAL A CA 1
ATOM 638 C C . VAL A 1 84 ? 7.887 9.390 -18.177 1.00 63.19 84 VAL A C 1
ATOM 640 O O . VAL A 1 84 ? 8.915 9.691 -17.572 1.00 63.19 84 VAL A O 1
ATOM 643 N N . ARG A 1 85 ? 7.940 9.154 -19.493 1.00 57.84 85 ARG A N 1
ATOM 644 C CA . ARG A 1 85 ? 9.167 9.370 -20.270 1.00 57.84 85 ARG A CA 1
ATOM 645 C C . ARG A 1 85 ? 9.359 10.868 -20.514 1.00 57.84 85 ARG A C 1
ATOM 647 O O . ARG A 1 85 ? 8.835 11.425 -21.476 1.00 57.84 85 ARG A O 1
ATOM 654 N N . ARG A 1 86 ? 10.209 11.516 -19.710 1.00 58.75 86 ARG A N 1
ATOM 655 C CA . ARG A 1 86 ? 11.042 12.594 -20.267 1.00 58.75 86 ARG A CA 1
ATOM 656 C C . ARG A 1 86 ? 11.914 11.956 -21.356 1.00 58.75 86 ARG A C 1
ATOM 658 O O . ARG A 1 86 ? 12.394 10.844 -21.135 1.00 58.75 86 ARG A O 1
ATOM 665 N N . PRO A 1 87 ? 12.107 12.579 -22.530 1.00 51.66 87 PRO A N 1
ATOM 666 C CA . PRO A 1 87 ? 13.015 12.038 -23.530 1.00 51.66 87 PRO A CA 1
ATOM 667 C C . PRO A 1 87 ? 14.421 11.996 -22.926 1.00 51.66 87 PRO A C 1
ATOM 669 O O . PRO A 1 87 ? 15.119 13.006 -22.870 1.00 51.66 87 PRO A O 1
ATOM 672 N N . THR A 1 88 ? 14.830 10.829 -22.429 1.00 59.06 88 THR A N 1
ATOM 673 C CA . THR A 1 88 ? 16.207 10.588 -22.017 1.00 59.06 88 THR A CA 1
ATOM 674 C C . THR A 1 88 ? 17.049 10.720 -23.272 1.00 59.06 88 THR A C 1
ATOM 676 O O . THR A 1 88 ? 16.994 9.870 -24.162 1.00 59.06 88 THR A O 1
ATOM 679 N N . ARG A 1 89 ? 17.797 11.819 -23.373 1.00 60.28 89 ARG A N 1
ATOM 680 C CA . ARG A 1 89 ? 18.823 11.980 -24.397 1.00 60.28 89 ARG A CA 1
ATOM 681 C C . ARG A 1 89 ? 19.872 10.912 -24.102 1.00 60.28 89 ARG A C 1
ATOM 683 O O . ARG A 1 89 ? 20.675 11.071 -23.187 1.00 60.28 89 ARG A O 1
ATOM 690 N N . LEU A 1 90 ? 19.803 9.786 -24.807 1.00 60.22 90 LEU A N 1
ATOM 691 C CA . LEU A 1 90 ? 20.823 8.751 -24.721 1.00 60.22 90 LEU A CA 1
ATOM 692 C C . LEU A 1 90 ? 22.118 9.359 -25.260 1.00 60.22 90 LEU A C 1
ATOM 694 O O . LEU A 1 90 ? 22.292 9.499 -26.469 1.00 60.22 90 LEU A O 1
ATOM 698 N N . HIS A 1 91 ? 23.007 9.768 -24.359 1.00 65.62 91 HIS A N 1
ATOM 699 C CA . HIS A 1 91 ? 24.386 10.051 -24.716 1.00 65.62 91 HIS A CA 1
ATOM 700 C C . HIS A 1 91 ? 25.062 8.706 -24.968 1.00 65.62 91 HIS A C 1
ATOM 702 O O . HIS A 1 91 ? 25.483 8.018 -24.041 1.00 65.62 91 HIS A O 1
ATOM 708 N N . LEU A 1 92 ? 25.110 8.307 -26.237 1.00 67.38 92 LEU A N 1
ATOM 709 C CA . LEU A 1 92 ? 25.960 7.211 -26.678 1.00 67.38 92 LEU A CA 1
ATOM 710 C C . LEU A 1 92 ? 27.408 7.628 -26.408 1.00 67.38 92 LEU A C 1
ATOM 712 O O . 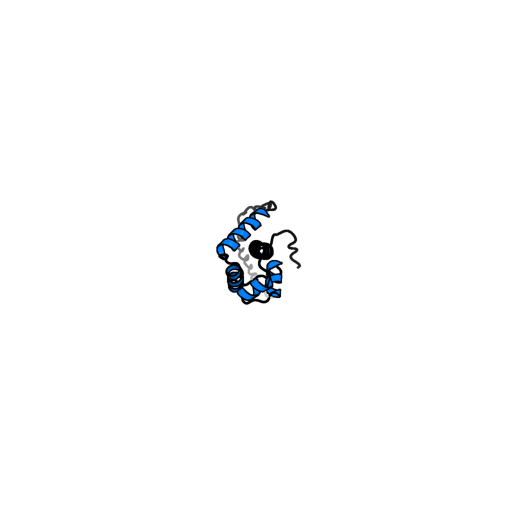LEU A 1 92 ? 27.909 8.562 -27.032 1.00 67.38 92 LEU A O 1
ATOM 716 N N . VAL A 1 93 ? 28.063 6.962 -25.457 1.00 71.88 93 VAL A N 1
ATOM 717 C CA . VAL A 1 93 ? 29.521 7.012 -25.339 1.00 71.88 93 VAL A CA 1
ATOM 718 C C . VAL A 1 93 ? 30.050 6.115 -26.455 1.00 71.88 93 VAL A C 1
ATOM 720 O O . VAL A 1 93 ? 29.764 4.915 -26.429 1.00 71.88 93 VAL A O 1
ATOM 723 N N . PRO A 1 94 ? 30.769 6.649 -27.459 1.00 64.81 94 PRO A N 1
ATOM 724 C CA . PRO A 1 94 ? 31.411 5.804 -28.449 1.00 64.81 94 PRO A CA 1
ATOM 725 C C . PRO A 1 94 ? 32.359 4.875 -27.699 1.00 64.81 94 PRO A C 1
ATOM 727 O O . PRO A 1 94 ? 33.204 5.342 -26.934 1.00 64.81 94 PRO A O 1
ATOM 730 N N . THR A 1 95 ? 32.211 3.566 -27.887 1.00 61.72 95 THR A N 1
ATOM 731 C CA . THR A 1 95 ? 33.150 2.569 -27.372 1.00 61.72 95 THR A CA 1
ATOM 732 C C . THR A 1 95 ? 34.440 2.681 -28.183 1.00 61.72 95 THR A C 1
ATOM 734 O O . THR A 1 95 ? 34.721 1.875 -29.062 1.00 61.72 95 THR A O 1
ATOM 737 N N . GLY A 1 96 ? 35.196 3.755 -27.957 1.00 58.47 96 GLY A N 1
ATOM 738 C CA . GLY A 1 96 ? 36.559 3.868 -28.440 1.00 58.47 96 GLY A CA 1
ATOM 739 C C . GLY A 1 96 ? 37.375 2.763 -27.784 1.00 58.47 96 GLY A C 1
ATOM 740 O O . GLY A 1 96 ? 37.355 2.627 -26.562 1.00 58.47 96 GLY A O 1
ATOM 741 N N . THR A 1 97 ? 38.024 1.954 -28.617 1.00 60.81 97 THR A N 1
ATOM 742 C CA . THR A 1 97 ? 38.974 0.894 -28.280 1.00 60.81 97 THR A CA 1
ATOM 743 C C . THR A 1 97 ? 39.712 1.179 -26.975 1.00 60.81 97 THR A C 1
ATOM 745 O O . THR A 1 97 ? 40.468 2.146 -26.887 1.00 60.81 97 THR A O 1
ATOM 748 N N . VAL A 1 98 ? 39.524 0.321 -25.967 1.00 58.91 98 VAL A N 1
ATOM 749 C CA . VAL A 1 98 ? 40.402 0.301 -24.795 1.00 58.91 98 VAL A CA 1
ATOM 750 C C . VAL A 1 98 ? 41.782 -0.110 -25.297 1.00 58.91 98 VAL A C 1
ATOM 752 O O . VAL A 1 98 ? 42.064 -1.291 -25.482 1.00 58.91 98 VAL A O 1
ATOM 755 N N . ALA A 1 99 ? 42.637 0.871 -25.575 1.00 61.38 99 ALA A N 1
ATOM 756 C CA . ALA A 1 99 ? 44.058 0.631 -25.729 1.00 61.38 99 ALA A CA 1
ATOM 757 C C . ALA A 1 99 ? 44.589 0.246 -24.343 1.00 61.38 99 ALA A C 1
ATOM 759 O O . ALA A 1 99 ? 44.800 1.100 -23.483 1.00 61.38 99 ALA A O 1
ATOM 760 N N . THR A 1 100 ? 44.749 -1.053 -24.099 1.00 54.75 100 THR A N 1
ATOM 761 C CA . THR A 1 100 ? 45.494 -1.561 -22.946 1.00 54.75 100 THR A CA 1
ATOM 762 C C . THR A 1 100 ? 46.901 -0.961 -22.965 1.00 54.75 100 THR A C 1
ATOM 764 O O . THR A 1 100 ? 47.602 -1.129 -23.968 1.00 54.75 100 THR A O 1
ATOM 767 N N . PRO A 1 101 ? 47.352 -0.281 -21.898 1.00 5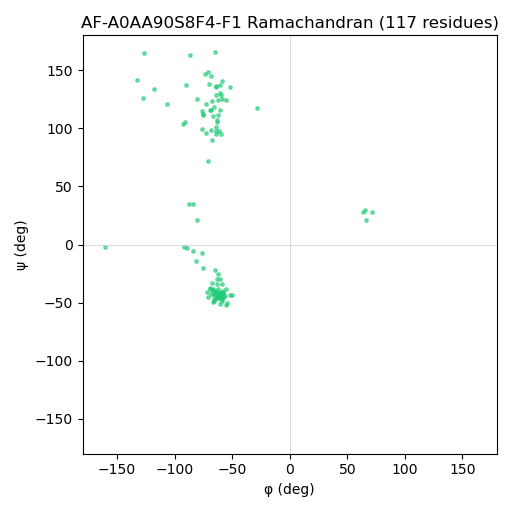4.47 101 PRO A N 1
ATOM 768 C CA . PRO A 1 101 ? 48.733 0.158 -21.823 1.00 54.47 101 PRO A CA 1
ATOM 769 C C . PRO A 1 101 ? 49.620 -1.083 -21.665 1.00 54.47 101 PRO A C 1
ATOM 771 O O . PRO A 1 101 ? 49.519 -1.808 -20.677 1.00 54.47 101 PRO A O 1
ATOM 774 N N . VAL A 1 102 ? 50.473 -1.352 -22.657 1.00 64.81 102 VAL A N 1
ATOM 775 C CA . VAL A 1 102 ? 51.531 -2.366 -22.550 1.00 64.81 102 VAL A CA 1
ATOM 776 C C . VAL A 1 102 ? 52.548 -1.861 -21.519 1.00 64.81 102 VAL A C 1
ATOM 778 O O . VAL A 1 102 ? 53.075 -0.759 -21.699 1.00 64.81 102 VAL A O 1
ATOM 781 N N . PRO A 1 103 ? 52.843 -2.612 -20.444 1.00 58.53 103 PRO A N 1
ATOM 782 C CA . PRO A 1 103 ? 53.859 -2.206 -19.485 1.00 58.53 103 PRO A CA 1
ATOM 783 C C . PRO A 1 103 ? 55.229 -2.216 -20.174 1.00 58.53 103 PRO A C 1
ATOM 785 O O . PRO A 1 103 ? 55.685 -3.246 -20.668 1.00 58.53 103 PRO A O 1
ATOM 788 N N . GLN A 1 104 ? 55.880 -1.053 -20.241 1.00 64.69 104 GLN A N 1
ATOM 789 C CA . GLN A 1 104 ? 57.239 -0.945 -20.765 1.00 64.69 104 GLN A CA 1
ATOM 790 C C . GLN A 1 104 ? 58.215 -1.534 -19.743 1.00 64.69 104 GLN A C 1
ATOM 792 O O . GLN A 1 104 ? 58.282 -1.077 -18.602 1.00 64.69 104 GLN A O 1
ATOM 797 N N . ALA A 1 105 ? 58.964 -2.557 -20.160 1.00 64.62 105 ALA A N 1
ATOM 798 C CA . ALA A 1 105 ? 60.021 -3.153 -19.353 1.00 64.62 105 ALA A CA 1
ATOM 799 C C . ALA A 1 105 ? 61.091 -2.098 -18.993 1.00 64.62 105 ALA A C 1
ATOM 801 O O . ALA A 1 105 ? 61.430 -1.258 -19.836 1.00 64.62 105 ALA A O 1
ATOM 802 N N . PRO A 1 106 ? 61.639 -2.119 -17.766 1.00 56.81 106 PRO A N 1
ATOM 803 C CA . PRO A 1 106 ? 62.641 -1.149 -17.347 1.00 56.81 106 PRO A CA 1
ATOM 804 C C . PRO A 1 106 ? 63.915 -1.292 -18.189 1.00 56.81 106 PRO A C 1
ATOM 806 O O . PRO A 1 106 ? 64.462 -2.385 -18.347 1.00 56.81 106 PRO A O 1
ATOM 809 N N . ARG A 1 107 ? 64.385 -0.166 -18.741 1.00 61.56 107 ARG A N 1
ATOM 810 C CA . ARG A 1 107 ? 65.656 -0.078 -19.471 1.00 61.56 107 ARG A CA 1
ATOM 811 C C . ARG A 1 107 ? 66.801 -0.460 -18.534 1.00 61.56 107 ARG A C 1
ATOM 813 O O . ARG A 1 107 ? 66.878 0.045 -17.417 1.00 61.56 107 ARG A O 1
ATOM 820 N N . GLY A 1 108 ? 67.660 -1.360 -19.009 1.00 51.34 108 GLY A N 1
ATOM 821 C CA . GLY A 1 108 ? 68.751 -1.953 -18.245 1.00 51.34 108 GLY A CA 1
ATOM 822 C C . GLY A 1 108 ? 69.651 -0.925 -17.559 1.00 51.34 108 GLY A C 1
ATOM 823 O O . GLY A 1 108 ? 70.056 0.073 -18.153 1.00 51.34 108 GLY A O 1
ATOM 824 N N . VAL A 1 109 ? 69.977 -1.214 -16.300 1.00 58.53 109 VAL A N 1
ATOM 825 C CA . VAL A 1 109 ? 71.058 -0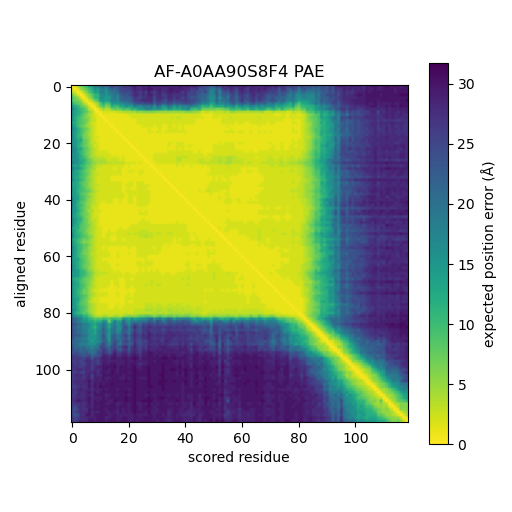.575 -15.549 1.00 58.53 109 VAL A CA 1
ATOM 826 C C . VAL A 1 109 ? 72.369 -0.854 -16.287 1.00 58.53 109 VAL A C 1
ATOM 828 O O . VAL A 1 109 ? 72.783 -2.006 -16.408 1.00 58.53 109 VAL A O 1
ATOM 831 N N . GLN A 1 110 ? 73.015 0.195 -16.800 1.00 54.56 110 GLN A N 1
ATOM 832 C CA . GLN A 1 110 ? 74.390 0.104 -17.283 1.00 54.56 110 GLN A CA 1
ATOM 833 C C . GLN A 1 110 ? 75.304 -0.130 -16.079 1.00 54.56 110 GLN A C 1
ATOM 835 O O . GLN A 1 110 ? 75.398 0.704 -15.179 1.00 54.56 110 GLN A O 1
ATOM 840 N N . ALA A 1 111 ? 75.959 -1.288 -16.058 1.00 54.72 111 ALA A N 1
ATOM 841 C CA . ALA A 1 111 ? 77.022 -1.587 -15.118 1.00 54.72 111 ALA A CA 1
ATOM 842 C C . ALA A 1 111 ? 78.221 -0.673 -15.414 1.00 54.72 111 ALA A C 1
ATOM 844 O O . ALA A 1 111 ? 78.885 -0.824 -16.439 1.00 54.72 111 ALA A O 1
ATOM 845 N N . HIS A 1 112 ? 78.511 0.272 -14.520 1.00 46.88 112 HIS A N 1
ATOM 846 C CA . HIS A 1 112 ? 79.805 0.945 -14.512 1.00 46.88 112 HIS A CA 1
ATOM 847 C C . HIS A 1 112 ? 80.852 -0.007 -13.927 1.00 46.88 112 HIS A C 1
ATOM 849 O O . HIS A 1 112 ? 80.825 -0.331 -12.740 1.00 46.88 112 HIS A O 1
ATOM 855 N N . SER A 1 113 ? 81.773 -0.464 -14.776 1.00 53.34 113 SER A N 1
ATOM 856 C CA . SER A 1 113 ? 82.991 -1.160 -14.359 1.00 53.34 113 SER A CA 1
ATOM 857 C C . SER A 1 113 ? 83.885 -0.225 -13.531 1.00 53.34 113 SER A C 1
ATOM 859 O O . SER A 1 113 ? 84.092 0.920 -13.942 1.00 53.34 113 SER A O 1
ATOM 861 N N . PRO A 1 114 ? 84.469 -0.679 -12.407 1.00 55.41 114 PRO A N 1
ATOM 862 C CA . PRO A 1 114 ? 85.459 0.106 -11.688 1.00 55.41 114 PRO A CA 1
ATOM 863 C C . PRO A 1 114 ? 86.817 -0.040 -12.381 1.00 55.41 114 PRO A C 1
ATOM 865 O O . PRO A 1 114 ? 87.313 -1.150 -12.568 1.00 55.41 114 PRO A O 1
ATOM 868 N N . VAL A 1 115 ? 87.441 1.079 -12.751 1.00 58.31 115 VAL A N 1
ATOM 869 C CA . VAL A 1 115 ? 88.859 1.084 -13.128 1.00 58.31 115 VAL A CA 1
ATOM 870 C C . VAL A 1 115 ? 89.664 1.371 -11.865 1.00 58.31 115 VAL A C 1
ATOM 872 O O . VAL A 1 115 ? 89.690 2.497 -11.374 1.00 58.31 115 VAL A O 1
ATOM 875 N N . LEU A 1 116 ? 90.310 0.330 -11.333 1.00 49.16 116 LEU A N 1
ATOM 876 C CA . LEU A 1 116 ? 91.410 0.465 -10.382 1.00 49.16 116 LEU A CA 1
ATOM 877 C C . LEU A 1 116 ? 92.539 1.262 -11.050 1.00 49.16 116 LEU A C 1
ATOM 879 O O . LEU A 1 116 ? 93.023 0.867 -12.114 1.00 49.16 116 LEU A O 1
ATOM 883 N N . ARG A 1 117 ? 93.038 2.311 -10.393 1.00 41.88 117 ARG A N 1
ATOM 884 C CA . ARG A 1 117 ? 94.419 2.750 -10.604 1.00 41.88 117 ARG A CA 1
ATOM 885 C C . ARG A 1 117 ? 95.159 2.863 -9.281 1.00 41.88 117 ARG A C 1
ATOM 887 O O . ARG A 1 117 ? 94.695 3.493 -8.339 1.00 41.88 117 ARG A O 1
ATOM 894 N N . ALA A 1 118 ? 96.288 2.172 -9.274 1.00 42.03 118 ALA A N 1
ATOM 895 C CA . ALA A 1 118 ? 97.308 2.145 -8.252 1.00 42.03 118 ALA A CA 1
ATOM 896 C C . ALA A 1 118 ? 98.330 3.277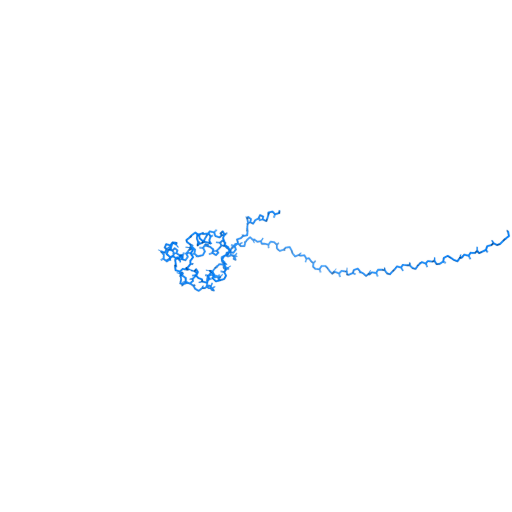 -8.461 1.00 42.03 118 ALA A C 1
ATOM 898 O O . ALA A 1 118 ? 98.480 3.755 -9.590 1.00 42.03 118 ALA A O 1
ATOM 899 N N . ALA A 1 119 ? 99.068 3.531 -7.373 1.00 46.66 119 ALA A N 1
ATOM 900 C CA . ALA A 1 119 ? 100.252 4.381 -7.191 1.00 46.66 119 ALA A CA 1
ATOM 901 C C . ALA A 1 119 ? 99.995 5.884 -7.017 1.00 46.66 119 ALA A C 1
ATOM 903 O O . ALA A 1 119 ? 99.601 6.556 -7.993 1.00 46.66 119 ALA A O 1
#

Organism: NCBI:txid147577

Mean predicted aligned error: 13.99 Å

pLDDT: mean 81.5, std 20.39, range [37.91, 98.75]

Radius of gyration: 31.26 Å; Cα contacts (8 Å, |Δi|>4): 89; chains: 1; bounding box: 116×26×39 Å

Foldseek 3Di:
DDPPPVQQDDLQQLLLCLLVVLCVVVVHDLCQLCVQLVHHSVVNVCSNRSVDDDDPSSLCSSCVSSVHDSVVSSVVSVVVSVVSDPPPPPPDDPPDDPPDDDDDDDDDDDDDDDDDDDD

Nearest PDB structures (foldseek):
  3f52-assembly1_A  TM=9.450E-01  e=2.308E-06  Corynebacterium glutamicum
  3f51-assembly1_A  TM=9.545E-01  e=4.356E-06  Corynebacterium glutamicum
  3f52-assembly1_E  TM=9.541E-01  e=7.397E-06  Corynebacterium glutamicum
  2b5a-assembly1_A  TM=9.642E-01  e=2.311E-04  [Bacillus] caldolyticus
  1y7y-assembly1_B  TM=9.777E-01  e=6.319E-04  Aeromonas hydrophila

Sequence (119 aa):
METRTDGEALFRHELGSQLRRLRHQRGERLADTARRAGISPQYLSEVERGLKDPSSEMLAAITGALGAPVGEVIVAVGLQLRTVRRPTRLHLVPTGTVATPVPQAPRGVQAHSPVLRAA